Protein AF-A0A936ALG9-F1 (afdb_monomer_lite)

Foldseek 3Di:
DDPVVVVVVVVVVVVVVVVPPPPPPPPVDPPQQVQLVVVVRPALVVFAVDRVHDPHGDPNVVVQVVVCVVVVPPDGDSVCSVVDDDPDPPPDPPPPDDDDD

Sequence (101 aa):
MSRKVIKISIALILFAGLLGSSINRTQAYPAFLRQAAKYGAKNCLFCHKNAEGGEGWNERGQWLIAEKERRKAESIDPAWLSEYKEPEKAEKPEKKEGDKP

Structure (mmCIF, N/CA/C/O backbone):
data_AF-A0A936ALG9-F1
#
_entry.id   AF-A0A936ALG9-F1
#
loop_
_atom_site.group_PDB
_atom_site.id
_atom_site.type_symbol
_atom_site.label_atom_id
_atom_site.label_alt_id
_atom_site.label_comp_id
_atom_site.label_asym_id
_atom_site.label_entity_id
_atom_site.label_seq_id
_atom_site.pdbx_PDB_ins_code
_atom_site.Cartn_x
_atom_site.Cartn_y
_atom_site.Cartn_z
_atom_site.occupancy
_atom_site.B_iso_or_equiv
_atom_site.auth_seq_id
_atom_site.auth_comp_id
_atom_site.auth_asym_id
_atom_site.auth_atom_id
_atom_site.pdbx_PDB_model_num
ATOM 1 N N . MET A 1 1 ? 36.224 -48.439 3.323 1.00 54.50 1 MET A N 1
ATOM 2 C CA . MET A 1 1 ? 34.924 -47.846 2.929 1.00 54.50 1 MET A CA 1
ATOM 3 C C . MET A 1 1 ? 34.294 -48.711 1.840 1.00 54.50 1 MET A C 1
ATOM 5 O O . MET A 1 1 ? 34.914 -48.900 0.799 1.00 54.50 1 MET A O 1
ATOM 9 N N . SER A 1 2 ? 33.123 -49.308 2.069 1.00 60.00 2 SER A N 1
ATOM 10 C CA . SER A 1 2 ? 32.534 -50.264 1.116 1.00 60.00 2 SER A CA 1
ATOM 11 C C . SER A 1 2 ? 31.940 -49.543 -0.097 1.00 60.00 2 SER A C 1
ATOM 13 O O . SER A 1 2 ? 31.243 -48.546 0.064 1.00 60.00 2 SER A O 1
ATOM 15 N N . ARG A 1 3 ? 32.140 -50.068 -1.316 1.00 68.75 3 ARG A N 1
ATOM 16 C CA . ARG A 1 3 ? 31.615 -49.483 -2.575 1.00 68.75 3 ARG A CA 1
ATOM 17 C C . ARG A 1 3 ? 30.099 -49.207 -2.542 1.00 68.75 3 ARG A C 1
ATOM 19 O O . ARG A 1 3 ? 29.624 -48.326 -3.247 1.00 68.75 3 ARG A O 1
ATOM 26 N N . LYS A 1 4 ? 29.346 -49.934 -1.705 1.00 66.06 4 LYS A N 1
ATOM 27 C CA . LYS A 1 4 ? 27.913 -49.708 -1.441 1.00 66.06 4 LYS A CA 1
ATOM 28 C C . LYS A 1 4 ? 27.647 -48.404 -0.671 1.00 66.06 4 LYS A C 1
ATOM 30 O O . LYS A 1 4 ? 26.723 -47.687 -1.020 1.00 66.06 4 LYS A O 1
ATOM 35 N N . VAL A 1 5 ? 28.493 -48.065 0.304 1.00 67.56 5 VAL A N 1
ATOM 36 C CA . VAL A 1 5 ? 28.388 -46.833 1.108 1.00 67.56 5 VAL A CA 1
ATOM 37 C C . VAL A 1 5 ? 28.641 -45.605 0.234 1.00 67.56 5 VAL A C 1
ATOM 39 O O . VAL A 1 5 ? 27.874 -44.656 0.289 1.00 67.56 5 VAL A O 1
ATOM 42 N N . ILE A 1 6 ? 29.630 -45.669 -0.664 1.00 72.00 6 ILE A N 1
ATOM 43 C CA . ILE A 1 6 ? 29.946 -44.572 -1.598 1.00 72.00 6 ILE A CA 1
ATOM 44 C C . ILE A 1 6 ? 28.763 -44.280 -2.538 1.00 72.00 6 ILE A C 1
ATOM 46 O O . ILE A 1 6 ? 28.408 -43.125 -2.748 1.00 72.00 6 ILE A O 1
ATOM 50 N N . LYS A 1 7 ? 28.106 -45.321 -3.068 1.00 67.69 7 LYS A N 1
ATOM 51 C CA . LYS A 1 7 ? 26.939 -45.165 -3.955 1.00 67.69 7 LYS A CA 1
ATOM 52 C C . LYS A 1 7 ? 25.725 -44.571 -3.234 1.00 67.69 7 LYS A C 1
ATOM 54 O O . LYS A 1 7 ? 25.040 -43.730 -3.806 1.00 67.69 7 LYS A O 1
ATOM 59 N N . ILE A 1 8 ? 25.489 -44.976 -1.984 1.00 74.69 8 ILE A N 1
ATOM 60 C CA . ILE A 1 8 ? 24.395 -44.445 -1.156 1.00 74.69 8 ILE A CA 1
ATOM 61 C C . ILE A 1 8 ? 24.645 -42.968 -0.821 1.00 74.69 8 ILE A C 1
ATOM 63 O O . ILE A 1 8 ? 23.727 -42.157 -0.925 1.00 74.69 8 ILE A O 1
ATOM 67 N N . SER A 1 9 ? 25.888 -42.590 -0.509 1.00 68.56 9 SER A N 1
ATOM 68 C CA . SER A 1 9 ? 26.249 -41.192 -0.251 1.00 68.56 9 SER A CA 1
ATOM 69 C C . SER A 1 9 ? 26.057 -40.296 -1.479 1.00 68.56 9 SER A C 1
ATOM 71 O O . SER A 1 9 ? 25.522 -39.201 -1.348 1.00 68.56 9 SER A O 1
ATOM 73 N N . ILE A 1 10 ? 26.421 -40.763 -2.679 1.00 73.31 10 ILE A N 1
ATOM 74 C CA . ILE A 1 10 ? 26.229 -39.993 -3.922 1.00 73.31 10 ILE A CA 1
ATOM 75 C C . ILE A 1 10 ? 24.735 -39.811 -4.235 1.00 73.31 10 ILE A C 1
ATOM 77 O O . ILE A 1 10 ? 24.313 -38.712 -4.593 1.00 73.31 10 ILE A O 1
ATOM 81 N N . ALA A 1 11 ? 23.920 -40.854 -4.049 1.00 69.56 11 ALA A N 1
ATOM 82 C CA . ALA A 1 11 ? 22.475 -40.777 -4.268 1.00 69.56 11 ALA A CA 1
ATOM 83 C C . ALA A 1 11 ? 21.785 -39.790 -3.305 1.00 69.56 11 ALA A C 1
ATOM 85 O O . ALA A 1 11 ? 20.910 -39.033 -3.722 1.00 69.56 11 ALA A O 1
ATOM 86 N N . LEU A 1 12 ? 22.217 -39.748 -2.040 1.00 68.25 12 LEU A N 1
ATOM 87 C CA . LEU A 1 12 ? 21.696 -38.809 -1.040 1.00 68.25 12 LEU A CA 1
ATOM 88 C C . LEU A 1 12 ? 22.051 -37.348 -1.353 1.00 68.25 12 LEU A C 1
ATOM 90 O O . LEU A 1 12 ? 21.209 -36.470 -1.183 1.00 68.25 12 LEU A O 1
ATOM 94 N N . ILE A 1 13 ? 23.260 -37.086 -1.857 1.00 68.81 13 ILE A N 1
ATOM 95 C CA . ILE A 1 13 ? 23.691 -35.732 -2.243 1.00 68.81 13 ILE A CA 1
ATOM 96 C C . ILE A 1 13 ? 22.892 -35.227 -3.454 1.00 68.81 13 ILE A C 1
ATOM 98 O O . ILE A 1 13 ? 22.452 -34.078 -3.469 1.00 68.81 13 ILE A O 1
ATOM 102 N N . LEU A 1 14 ? 22.644 -36.088 -4.447 1.00 64.12 14 LEU A N 1
ATOM 103 C CA . LEU A 1 14 ? 21.860 -35.726 -5.633 1.00 64.12 14 LEU A CA 1
ATOM 104 C C . LEU A 1 14 ? 20.376 -35.497 -5.306 1.00 64.12 14 LEU A C 1
ATOM 106 O O . LEU A 1 14 ? 19.767 -34.579 -5.852 1.00 64.12 14 LEU A O 1
ATOM 110 N N . PHE A 1 15 ? 19.802 -36.271 -4.380 1.00 63.16 15 PHE A N 1
ATOM 111 C CA . PHE A 1 15 ? 18.417 -36.081 -3.939 1.00 63.16 15 PHE A CA 1
ATOM 112 C C . PHE A 1 15 ? 18.233 -34.792 -3.118 1.00 63.16 15 PHE A C 1
ATOM 114 O O . PHE A 1 15 ? 17.252 -34.074 -3.304 1.00 63.16 15 PHE A O 1
ATOM 121 N N . ALA A 1 16 ? 19.206 -34.443 -2.269 1.00 60.28 16 ALA A N 1
ATOM 122 C CA . ALA A 1 16 ? 19.193 -33.182 -1.525 1.00 60.28 16 ALA A CA 1
ATOM 123 C C . ALA A 1 16 ? 19.342 -31.947 -2.440 1.00 60.28 16 ALA A C 1
ATOM 125 O O . ALA A 1 16 ? 18.757 -30.901 -2.161 1.00 60.28 16 ALA A O 1
ATOM 126 N N . GLY A 1 17 ? 20.065 -32.071 -3.560 1.00 58.59 17 GLY A N 1
ATOM 127 C CA . GLY A 1 17 ? 20.240 -30.991 -4.537 1.00 58.59 17 GLY A CA 1
ATOM 128 C C . GLY A 1 17 ? 18.963 -30.600 -5.294 1.00 58.59 17 GLY A C 1
ATOM 129 O O . GLY A 1 17 ? 18.773 -29.421 -5.585 1.00 58.59 17 GLY A O 1
ATOM 130 N N . LEU A 1 18 ? 18.055 -31.548 -5.568 1.00 59.69 18 LEU A N 1
ATOM 131 C CA . LEU A 1 18 ? 16.815 -31.277 -6.317 1.00 59.69 18 LEU A CA 1
ATOM 132 C C . LEU A 1 18 ? 15.716 -30.576 -5.497 1.00 59.69 18 LEU A C 1
ATOM 134 O O . LEU A 1 18 ? 14.822 -29.965 -6.078 1.00 59.69 18 LEU A O 1
ATOM 138 N N . LEU A 1 19 ? 15.778 -30.619 -4.164 1.00 58.28 19 LEU A N 1
ATOM 139 C CA . LEU A 1 19 ? 14.790 -29.966 -3.291 1.00 58.28 19 LEU A CA 1
ATOM 140 C C . LEU A 1 19 ? 15.161 -28.510 -2.938 1.00 58.28 19 LEU A C 1
ATOM 142 O O . LEU A 1 19 ? 14.325 -27.766 -2.426 1.00 58.28 19 LEU A O 1
ATOM 146 N N . GLY A 1 20 ? 16.392 -28.075 -3.231 1.00 54.84 20 GLY A N 1
ATOM 147 C CA . GLY A 1 20 ? 16.918 -26.761 -2.837 1.00 54.84 20 GLY A CA 1
ATOM 148 C C . GLY A 1 20 ? 16.537 -25.578 -3.739 1.00 54.84 20 GLY A C 1
ATOM 149 O O . GLY A 1 20 ? 16.798 -24.434 -3.377 1.00 54.84 20 GLY A O 1
ATOM 150 N N . SER A 1 21 ? 15.918 -25.799 -4.903 1.00 53.44 21 SER A N 1
ATOM 151 C CA . SER A 1 21 ? 15.723 -24.736 -5.911 1.00 53.44 21 SER A CA 1
ATOM 152 C C . SER A 1 21 ? 14.493 -23.838 -5.699 1.00 53.44 21 SER A C 1
ATOM 154 O O . SER A 1 21 ? 14.284 -22.911 -6.478 1.00 53.44 21 SER A O 1
ATOM 156 N N . SER A 1 22 ? 13.683 -24.060 -4.657 1.00 53.34 22 SER A N 1
ATOM 157 C CA . SER A 1 22 ? 12.404 -23.339 -4.471 1.00 53.34 22 SER A CA 1
ATOM 158 C C . SER A 1 22 ? 12.449 -22.156 -3.492 1.00 53.34 22 SER A C 1
ATOM 160 O O . SER A 1 22 ? 11.417 -21.540 -3.237 1.00 53.34 22 SER A O 1
ATOM 162 N N . ILE A 1 23 ? 13.614 -21.793 -2.944 1.00 55.28 23 ILE A N 1
ATOM 163 C CA . ILE A 1 23 ? 13.710 -20.790 -1.859 1.00 55.28 23 ILE A CA 1
ATOM 164 C C . ILE A 1 23 ? 13.983 -19.352 -2.351 1.00 55.28 23 ILE A C 1
ATOM 166 O O . ILE A 1 23 ? 14.188 -18.443 -1.552 1.00 55.28 23 ILE A O 1
ATOM 170 N N . ASN A 1 24 ? 13.945 -19.091 -3.661 1.00 52.31 24 ASN A N 1
ATOM 171 C CA . ASN A 1 24 ? 14.308 -17.783 -4.223 1.00 52.31 24 ASN A CA 1
ATOM 172 C C . ASN A 1 24 ? 13.101 -16.891 -4.558 1.00 52.31 24 ASN A C 1
ATOM 174 O O . ASN A 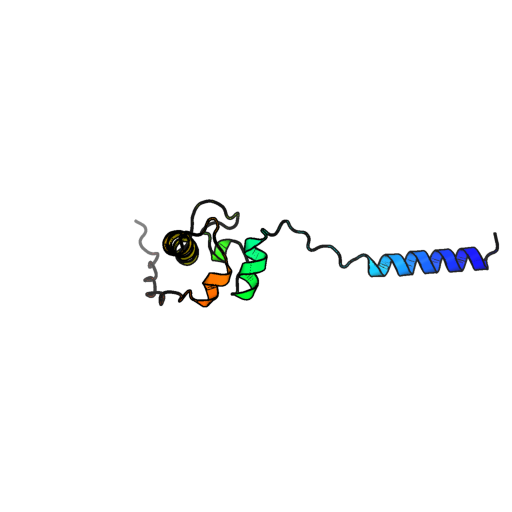1 24 ? 12.894 -16.511 -5.708 1.00 52.31 24 ASN A O 1
ATOM 178 N N . ARG A 1 25 ? 12.326 -16.487 -3.541 1.00 49.81 25 ARG A N 1
ATOM 179 C CA . ARG A 1 25 ? 11.508 -15.253 -3.608 1.00 49.81 25 ARG A CA 1
ATOM 180 C C . ARG A 1 25 ? 11.599 -14.417 -2.328 1.00 49.81 25 ARG A C 1
ATOM 182 O O . ARG A 1 25 ? 10.607 -13.858 -1.861 1.00 49.81 25 ARG A O 1
ATOM 189 N N . THR A 1 26 ? 12.804 -14.266 -1.789 1.00 47.03 26 THR A N 1
ATOM 190 C CA . THR A 1 26 ? 13.111 -13.176 -0.849 1.00 47.03 26 THR A CA 1
ATOM 191 C C . THR A 1 26 ? 13.729 -12.016 -1.622 1.00 47.03 26 THR A C 1
ATOM 193 O O . THR A 1 26 ? 14.827 -11.556 -1.345 1.00 47.03 26 THR A O 1
ATOM 196 N N . GLN A 1 27 ? 13.010 -11.534 -2.635 1.00 50.94 27 GLN A N 1
ATOM 197 C CA . GLN A 1 27 ? 13.173 -10.145 -3.043 1.00 50.94 27 GLN A CA 1
ATOM 198 C C . GLN A 1 27 ? 12.605 -9.328 -1.883 1.00 50.94 27 GLN A C 1
ATOM 200 O O . GLN A 1 27 ? 11.561 -9.717 -1.351 1.00 50.94 27 GLN A O 1
ATOM 205 N N . ALA A 1 28 ? 13.314 -8.291 -1.436 1.00 51.19 28 ALA A N 1
ATOM 206 C CA . ALA A 1 28 ? 12.935 -7.414 -0.328 1.00 51.19 28 ALA A CA 1
ATOM 207 C C . ALA A 1 28 ? 11.605 -6.698 -0.632 1.00 51.19 28 ALA A C 1
ATOM 209 O O . ALA A 1 28 ? 11.558 -5.523 -0.968 1.00 51.19 28 ALA A O 1
ATOM 210 N N . TYR A 1 29 ? 10.512 -7.455 -0.596 1.00 55.16 29 TYR A N 1
ATOM 211 C CA . TYR A 1 29 ? 9.157 -7.004 -0.824 1.00 55.16 29 TYR A CA 1
ATOM 212 C C . TYR A 1 29 ? 8.699 -6.358 0.479 1.00 55.16 29 TYR A C 1
ATOM 214 O O . TYR A 1 29 ? 8.612 -7.070 1.490 1.00 55.16 29 TYR A O 1
ATOM 222 N N . PRO A 1 30 ? 8.407 -5.047 0.483 1.00 70.25 30 PRO A N 1
ATOM 223 C CA . PRO A 1 30 ? 7.932 -4.359 1.673 1.00 70.25 30 PRO A CA 1
ATOM 224 C C . PRO A 1 30 ? 6.711 -5.082 2.244 1.00 70.25 30 PRO A C 1
ATOM 226 O O . PRO A 1 30 ? 5.834 -5.511 1.487 1.00 70.25 30 PRO A O 1
ATOM 229 N N . ALA A 1 31 ? 6.642 -5.224 3.570 1.00 78.81 31 ALA A N 1
ATOM 230 C CA . ALA A 1 31 ? 5.556 -5.943 4.244 1.00 78.81 31 ALA A CA 1
ATOM 231 C C . ALA A 1 31 ? 4.165 -5.449 3.794 1.00 78.81 31 ALA A C 1
ATOM 233 O O . ALA A 1 31 ? 3.276 -6.258 3.523 1.00 78.81 31 ALA A O 1
ATOM 234 N N . PHE A 1 32 ? 4.028 -4.136 3.581 1.00 83.00 32 PHE A N 1
ATOM 235 C CA . PHE A 1 32 ? 2.811 -3.507 3.074 1.00 83.00 32 PHE A CA 1
ATOM 236 C C . PHE A 1 32 ? 2.402 -3.977 1.676 1.00 83.00 32 PHE A C 1
ATOM 238 O O . PHE A 1 32 ? 1.218 -4.188 1.433 1.00 83.00 32 PHE A O 1
ATOM 245 N N . LEU A 1 33 ? 3.348 -4.206 0.759 1.00 84.94 33 LEU A N 1
ATOM 246 C CA . LEU A 1 33 ? 3.023 -4.674 -0.591 1.00 84.94 33 LEU A CA 1
ATOM 247 C C . LEU A 1 33 ? 2.511 -6.121 -0.569 1.00 84.94 33 LEU A C 1
ATOM 249 O O . LEU A 1 33 ? 1.575 -6.455 -1.292 1.00 84.94 33 LEU A O 1
ATOM 253 N N . ARG A 1 34 ? 3.063 -6.973 0.308 1.00 85.88 34 ARG A N 1
ATOM 254 C CA . ARG A 1 34 ? 2.551 -8.341 0.514 1.00 85.88 34 ARG A CA 1
ATOM 255 C C . ARG A 1 34 ? 1.133 -8.350 1.079 1.00 85.88 34 ARG A C 1
ATOM 257 O O . ARG A 1 34 ? 0.325 -9.176 0.666 1.00 85.88 34 ARG A O 1
ATOM 264 N N . GLN A 1 35 ? 0.821 -7.443 2.001 1.00 88.69 35 GLN A N 1
ATOM 265 C CA . GLN A 1 35 ? -0.535 -7.293 2.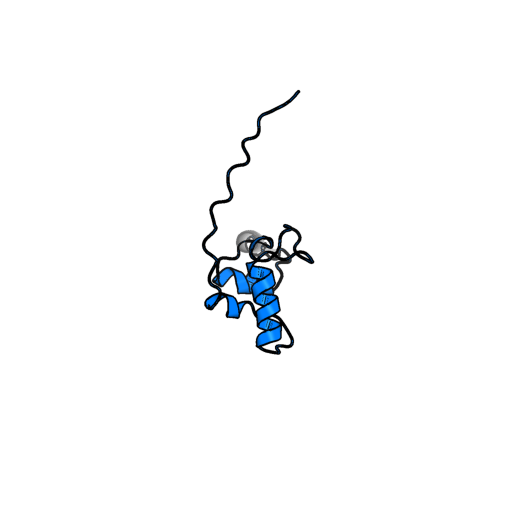535 1.00 88.69 35 GLN A CA 1
ATOM 266 C C . GLN A 1 35 ? -1.495 -6.750 1.467 1.00 88.69 35 GLN A C 1
ATOM 268 O O . GLN A 1 35 ? -2.569 -7.314 1.261 1.00 88.69 35 GLN A O 1
ATOM 273 N N . ALA A 1 36 ? -1.067 -5.724 0.726 1.00 91.00 36 ALA A N 1
ATOM 274 C CA . ALA A 1 36 ? -1.836 -5.108 -0.350 1.00 91.00 36 ALA A CA 1
ATOM 275 C C . ALA A 1 36 ? -2.083 -6.054 -1.541 1.00 91.00 36 ALA A C 1
ATOM 277 O O . ALA A 1 36 ? -3.043 -5.868 -2.286 1.00 91.00 36 ALA A O 1
ATOM 278 N N . ALA A 1 37 ? -1.261 -7.095 -1.721 1.00 92.00 37 ALA A N 1
ATOM 279 C CA . ALA A 1 37 ? -1.428 -8.071 -2.800 1.00 92.00 37 ALA A CA 1
ATOM 280 C C . ALA A 1 37 ? -2.788 -8.785 -2.754 1.00 92.00 37 ALA A C 1
ATOM 282 O O . ALA A 1 37 ? -3.347 -9.106 -3.802 1.00 92.00 37 ALA A O 1
ATOM 283 N N . LYS A 1 38 ? -3.369 -8.956 -1.557 1.00 91.25 38 LYS A N 1
ATOM 284 C CA . LYS A 1 38 ? -4.730 -9.497 -1.381 1.00 91.25 38 LYS A CA 1
ATOM 285 C C . LYS A 1 38 ? -5.813 -8.611 -2.011 1.00 91.25 38 LYS A C 1
ATOM 287 O O . LYS A 1 38 ? -6.882 -9.107 -2.340 1.00 91.25 38 LYS A O 1
ATOM 292 N N . TYR A 1 39 ? -5.508 -7.331 -2.208 1.00 92.31 39 TYR A N 1
ATOM 293 C CA . TYR A 1 39 ? -6.366 -6.320 -2.826 1.00 92.31 39 TYR A CA 1
ATOM 294 C C . TYR A 1 39 ? -5.954 -6.014 -4.277 1.00 92.31 39 TYR A C 1
ATOM 296 O O . TYR A 1 39 ? -6.380 -5.015 -4.849 1.00 92.31 39 TYR A O 1
ATOM 304 N N . GLY A 1 40 ? -5.105 -6.855 -4.882 1.00 91.50 40 GLY A N 1
ATOM 305 C CA . GLY A 1 40 ? -4.689 -6.731 -6.282 1.00 91.50 40 GLY A CA 1
ATOM 306 C C . GLY A 1 40 ? -3.378 -5.975 -6.511 1.00 91.50 40 GLY A C 1
ATOM 307 O O . GLY A 1 40 ? -2.994 -5.774 -7.666 1.00 91.50 40 GLY A O 1
ATOM 308 N N . ALA A 1 41 ? -2.654 -5.586 -5.457 1.00 92.56 41 ALA A N 1
ATOM 309 C CA . ALA A 1 41 ? -1.355 -4.941 -5.618 1.00 92.56 41 ALA A CA 1
ATOM 310 C C . ALA A 1 41 ? -0.320 -5.895 -6.238 1.00 92.56 41 ALA A C 1
ATOM 312 O O . ALA A 1 41 ? -0.031 -6.964 -5.701 1.00 92.56 41 ALA A O 1
ATOM 313 N N . LYS A 1 42 ? 0.273 -5.486 -7.363 1.00 90.25 42 LYS A N 1
ATOM 314 C CA . LYS A 1 42 ? 1.336 -6.246 -8.049 1.00 90.25 42 LYS A CA 1
ATOM 315 C C . LYS A 1 42 ? 2.727 -5.666 -7.818 1.00 90.25 42 LYS A C 1
ATOM 317 O O . LYS A 1 42 ? 3.712 -6.390 -7.890 1.00 90.25 42 LYS A O 1
ATOM 322 N N . ASN A 1 43 ? 2.809 -4.360 -7.583 1.00 90.75 43 ASN A N 1
ATOM 323 C CA . ASN A 1 43 ? 4.052 -3.617 -7.407 1.00 90.75 43 ASN A CA 1
ATOM 324 C C . ASN A 1 43 ? 3.775 -2.281 -6.690 1.00 90.75 43 ASN A C 1
ATOM 326 O O . ASN A 1 43 ? 2.630 -1.965 -6.356 1.00 90.75 43 ASN A O 1
ATOM 330 N N . CYS A 1 44 ? 4.828 -1.490 -6.478 1.00 91.56 44 CYS A N 1
ATOM 331 C CA . CYS A 1 44 ? 4.769 -0.199 -5.791 1.00 91.56 44 CYS A CA 1
ATOM 332 C C . CYS A 1 44 ? 3.820 0.803 -6.465 1.00 91.56 44 CYS A C 1
ATOM 334 O O . CYS A 1 44 ? 3.178 1.588 -5.769 1.00 91.56 44 CYS A O 1
ATOM 336 N N . LEU A 1 45 ? 3.646 0.726 -7.792 1.00 93.06 45 LEU A N 1
ATOM 337 C CA . LEU A 1 45 ? 2.762 1.621 -8.553 1.00 93.06 45 LEU A CA 1
ATOM 338 C C . LEU A 1 45 ? 1.284 1.478 -8.173 1.00 93.06 45 LEU A C 1
ATOM 340 O O . LEU A 1 45 ? 0.455 2.301 -8.556 1.00 93.06 45 LEU A O 1
ATOM 344 N N . PHE A 1 46 ? 0.936 0.442 -7.405 1.00 93.56 46 PHE A N 1
ATOM 345 C CA . PHE A 1 46 ? -0.404 0.303 -6.864 1.00 93.56 46 PHE A CA 1
ATOM 346 C C . PHE A 1 46 ? -0.781 1.480 -5.949 1.00 93.56 46 PHE A C 1
ATOM 348 O O . PHE A 1 46 ? -1.894 1.986 -6.057 1.00 93.56 46 PHE A O 1
ATOM 355 N N . CYS A 1 47 ? 0.140 1.991 -5.126 1.00 93.38 47 CYS A N 1
ATOM 356 C CA . CYS A 1 47 ? -0.107 3.162 -4.262 1.00 93.38 47 CYS A CA 1
ATOM 357 C C . CYS A 1 47 ? 0.808 4.357 -4.574 1.00 93.38 47 CYS A C 1
ATOM 359 O O . CYS A 1 47 ? 0.476 5.497 -4.249 1.00 93.38 47 CYS A O 1
ATOM 361 N N . HIS A 1 48 ? 1.948 4.119 -5.217 1.00 92.94 48 HIS A N 1
ATOM 362 C CA . HIS A 1 48 ? 2.931 5.141 -5.553 1.00 92.94 48 HIS A CA 1
ATOM 363 C C . HIS A 1 48 ? 2.844 5.548 -7.023 1.00 92.94 48 HIS A C 1
ATOM 365 O O . HIS A 1 48 ? 2.249 4.857 -7.850 1.00 92.94 48 HIS A O 1
ATOM 371 N N . LYS A 1 49 ? 3.460 6.682 -7.357 1.00 93.50 49 LYS A N 1
ATOM 372 C CA . LYS A 1 49 ? 3.670 7.107 -8.750 1.00 93.50 49 LYS A CA 1
ATOM 373 C C . LYS A 1 49 ? 4.947 6.521 -9.361 1.00 93.50 49 LYS A C 1
ATOM 375 O O . LYS A 1 49 ? 5.016 6.387 -10.576 1.00 93.50 49 LYS A O 1
ATOM 380 N N . ASN A 1 50 ? 5.914 6.155 -8.520 1.00 89.31 50 ASN A N 1
ATOM 381 C CA . ASN A 1 50 ? 7.228 5.654 -8.918 1.00 89.31 50 ASN A CA 1
ATOM 382 C C . ASN A 1 50 ? 7.367 4.157 -8.606 1.00 89.31 50 ASN A C 1
ATOM 384 O O . ASN A 1 50 ? 6.761 3.646 -7.656 1.00 89.31 50 ASN A O 1
ATOM 388 N N . ALA A 1 51 ? 8.153 3.442 -9.412 1.00 88.00 51 ALA A N 1
ATOM 389 C CA . ALA A 1 51 ? 8.311 1.990 -9.295 1.00 88.00 51 ALA A CA 1
ATOM 390 C C . ALA A 1 51 ? 9.165 1.592 -8.079 1.00 88.00 51 ALA A C 1
ATOM 392 O O . ALA A 1 51 ? 8.986 0.510 -7.517 1.00 88.00 51 ALA A O 1
ATOM 393 N N . GLU A 1 52 ? 10.037 2.493 -7.643 1.00 84.25 52 GLU A N 1
ATOM 394 C CA . GLU A 1 52 ? 10.899 2.383 -6.469 1.00 84.25 52 GLU A CA 1
ATOM 395 C C . GLU A 1 52 ? 10.107 2.525 -5.155 1.00 84.25 52 GLU A C 1
ATOM 397 O O . GLU A 1 52 ? 10.592 2.145 -4.091 1.00 84.25 52 GLU A O 1
ATOM 402 N N . GLY A 1 53 ? 8.867 3.026 -5.222 1.00 84.00 53 GLY A N 1
ATOM 403 C CA . GLY A 1 53 ? 8.078 3.403 -4.051 1.00 84.00 53 GLY A CA 1
ATOM 404 C C . GLY A 1 53 ? 8.536 4.736 -3.451 1.00 84.00 53 GLY A C 1
ATOM 405 O O . GLY A 1 53 ? 9.069 5.591 -4.152 1.00 84.00 53 GLY A O 1
ATOM 406 N N . GLY A 1 54 ? 8.301 4.921 -2.150 1.00 82.56 54 GLY A N 1
ATOM 407 C CA . GLY A 1 54 ? 8.711 6.127 -1.422 1.00 82.56 54 GLY A CA 1
ATOM 408 C C . GLY A 1 54 ? 7.737 7.300 -1.558 1.00 82.56 54 GLY A C 1
ATOM 409 O O . GLY A 1 54 ? 6.524 7.119 -1.648 1.00 82.56 54 GLY A O 1
ATOM 410 N N . GLU A 1 55 ? 8.250 8.525 -1.518 1.00 82.81 55 GLU A N 1
ATOM 411 C CA . GLU A 1 55 ? 7.408 9.715 -1.637 1.00 82.81 55 GLU A CA 1
ATOM 412 C C . GLU A 1 55 ? 6.807 9.838 -3.047 1.00 82.81 55 GLU A C 1
ATOM 414 O O . GLU A 1 55 ? 7.404 9.444 -4.049 1.00 82.81 55 GLU A 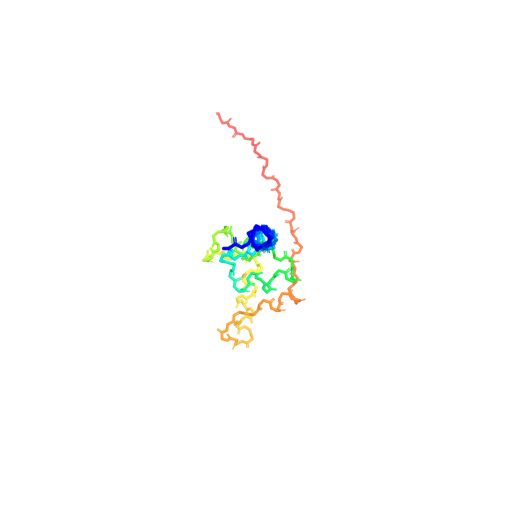O 1
ATOM 419 N N . GLY A 1 56 ? 5.590 10.378 -3.125 1.00 90.31 56 GLY A N 1
ATOM 420 C CA . GLY A 1 56 ? 4.828 10.457 -4.371 1.00 90.31 56 GLY A CA 1
ATOM 421 C C . GLY A 1 56 ? 3.745 9.384 -4.451 1.00 90.31 56 GLY A C 1
ATOM 422 O O . GLY A 1 56 ? 3.936 8.295 -4.993 1.00 90.31 56 GLY A O 1
ATOM 423 N N . TRP A 1 57 ? 2.566 9.740 -3.948 1.00 92.44 57 TRP A N 1
ATOM 424 C CA . TRP A 1 57 ? 1.395 8.870 -3.869 1.00 92.44 57 TRP A CA 1
ATOM 425 C C . TRP A 1 57 ? 0.430 9.127 -5.024 1.00 92.44 57 TRP A C 1
ATOM 427 O O . TRP A 1 57 ? 0.195 10.282 -5.402 1.00 92.44 57 TRP A O 1
ATOM 437 N N . ASN A 1 58 ? -0.130 8.056 -5.585 1.00 93.31 58 ASN A N 1
ATOM 438 C CA . ASN A 1 58 ? -1.281 8.147 -6.483 1.00 93.31 58 ASN A CA 1
ATOM 439 C C . ASN A 1 58 ? -2.575 8.352 -5.667 1.00 93.31 58 ASN A C 1
ATOM 441 O O . ASN A 1 58 ? -2.528 8.437 -4.442 1.00 93.31 58 ASN A O 1
ATOM 445 N N . GLU A 1 59 ? -3.730 8.428 -6.328 1.00 94.69 59 GLU A N 1
ATOM 446 C CA . GLU A 1 59 ? -5.022 8.672 -5.662 1.00 94.69 59 GLU A CA 1
ATOM 447 C C . GLU A 1 59 ? -5.331 7.642 -4.565 1.00 94.69 59 GLU A C 1
ATOM 449 O O . GLU A 1 59 ? -5.762 8.004 -3.473 1.00 94.69 59 GLU A O 1
ATOM 454 N N . ARG A 1 60 ? -5.030 6.363 -4.811 1.00 94.31 60 ARG A N 1
ATOM 455 C CA . ARG A 1 60 ? -5.198 5.284 -3.829 1.00 94.31 60 ARG A CA 1
ATOM 456 C C . ARG A 1 60 ? -4.268 5.454 -2.627 1.00 94.31 60 ARG A C 1
ATOM 458 O O . ARG A 1 60 ? -4.694 5.287 -1.487 1.00 94.31 60 ARG A O 1
ATOM 465 N N . GLY A 1 61 ? -3.001 5.789 -2.866 1.00 94.06 61 GLY A N 1
ATOM 466 C CA . GLY A 1 61 ? -2.036 6.049 -1.795 1.00 94.06 61 GLY A CA 1
ATOM 467 C C . GLY A 1 61 ? -2.421 7.262 -0.944 1.00 94.06 61 GLY A C 1
ATOM 468 O O . GLY A 1 61 ? -2.358 7.199 0.281 1.00 94.06 61 GLY A O 1
ATOM 469 N N . GLN A 1 62 ? -2.887 8.338 -1.583 1.00 95.00 62 GLN A N 1
ATOM 470 C CA . GLN A 1 62 ? -3.391 9.530 -0.893 1.00 95.00 62 GLN A CA 1
ATOM 471 C C . GLN A 1 62 ? -4.631 9.216 -0.056 1.00 95.00 62 GLN A C 1
ATOM 473 O O . GLN A 1 62 ? -4.725 9.665 1.084 1.00 95.00 62 GLN A O 1
ATOM 478 N N . TRP A 1 63 ? -5.539 8.394 -0.583 1.00 95.69 63 TRP A N 1
ATOM 479 C CA . TRP A 1 63 ? -6.706 7.935 0.161 1.00 95.69 63 TRP A CA 1
ATOM 480 C C . TRP A 1 63 ? -6.314 7.181 1.440 1.00 95.69 63 TRP A C 1
ATOM 482 O O . TRP A 1 63 ? -6.844 7.481 2.503 1.00 95.69 63 TRP A O 1
ATOM 492 N N . LEU A 1 64 ? -5.328 6.276 1.382 1.00 94.38 64 LEU A N 1
ATOM 493 C CA . LEU A 1 64 ? -4.841 5.558 2.570 1.00 94.38 64 LEU A CA 1
ATOM 494 C C . LEU A 1 64 ? -4.212 6.484 3.624 1.00 94.38 64 LEU A C 1
ATOM 496 O O . LEU A 1 64 ? -4.339 6.228 4.822 1.00 94.38 64 LEU A O 1
ATOM 500 N N . ILE A 1 65 ? -3.539 7.555 3.198 1.00 93.00 65 ILE A N 1
ATOM 501 C CA . ILE A 1 65 ? -2.976 8.564 4.108 1.00 93.00 65 ILE A CA 1
ATOM 502 C C . ILE A 1 65 ? -4.097 9.341 4.799 1.00 93.00 65 ILE A C 1
ATOM 504 O O . ILE A 1 65 ? -4.092 9.453 6.024 1.00 93.00 65 ILE A O 1
ATOM 508 N N . ALA A 1 66 ? -5.086 9.808 4.035 1.00 95.50 66 ALA A N 1
ATOM 509 C CA . ALA A 1 66 ? -6.256 10.480 4.593 1.00 95.50 66 ALA A CA 1
ATOM 510 C C . ALA A 1 66 ? -7.023 9.560 5.558 1.00 95.50 66 ALA A C 1
ATOM 512 O O . ALA A 1 66 ? -7.503 9.993 6.603 1.00 95.50 66 ALA A O 1
ATOM 513 N N . GLU A 1 67 ? -7.086 8.267 5.248 1.00 95.75 67 GLU A N 1
ATOM 514 C CA . GLU A 1 67 ? -7.748 7.273 6.081 1.00 95.75 67 GLU A CA 1
ATOM 515 C C . GLU A 1 67 ? -7.005 7.022 7.399 1.00 95.75 67 GLU A C 1
ATOM 517 O O . GLU A 1 67 ? -7.642 6.902 8.448 1.00 95.75 67 GLU A O 1
ATOM 522 N N . LYS A 1 68 ? -5.665 7.031 7.381 1.00 94.44 68 LYS A N 1
ATOM 523 C CA . LYS A 1 68 ? -4.852 7.001 8.605 1.00 94.44 68 LYS A CA 1
ATOM 524 C C . LYS A 1 68 ? -5.204 8.174 9.516 1.00 94.44 68 LYS A C 1
ATOM 526 O O . LYS A 1 68 ? -5.421 7.968 10.710 1.00 94.44 68 LYS A O 1
ATOM 531 N N . GLU A 1 69 ? -5.278 9.382 8.961 1.00 95.94 69 GLU A N 1
ATOM 532 C CA . GLU A 1 69 ? -5.631 10.589 9.714 1.00 95.94 69 GLU A CA 1
ATOM 533 C C . GLU A 1 69 ? -7.066 10.521 10.247 1.00 95.94 69 GLU A C 1
ATOM 535 O O . GLU 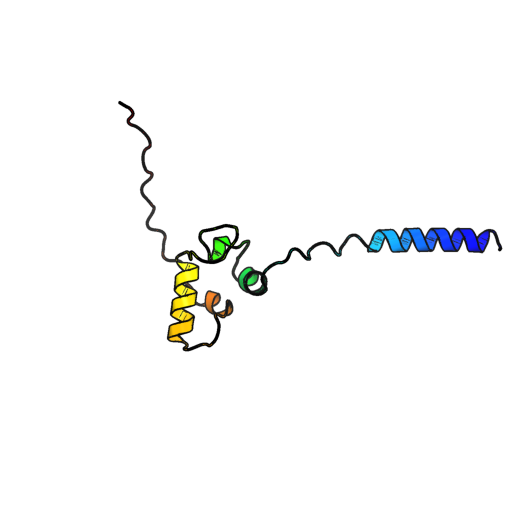A 1 69 ? -7.294 10.744 11.439 1.00 95.94 69 GLU A O 1
ATOM 540 N N . ARG A 1 70 ? -8.025 10.114 9.406 1.00 96.44 70 ARG A N 1
ATOM 541 C CA . ARG A 1 70 ? -9.439 9.943 9.776 1.00 96.44 70 ARG A CA 1
ATOM 542 C C . ARG A 1 70 ? -9.617 8.948 10.920 1.00 96.44 70 ARG A C 1
ATOM 544 O O . ARG A 1 70 ? -10.406 9.190 11.833 1.00 96.44 70 ARG A O 1
ATOM 551 N N . ARG A 1 71 ? -8.886 7.832 10.874 1.00 96.44 71 ARG A N 1
ATOM 552 C CA . 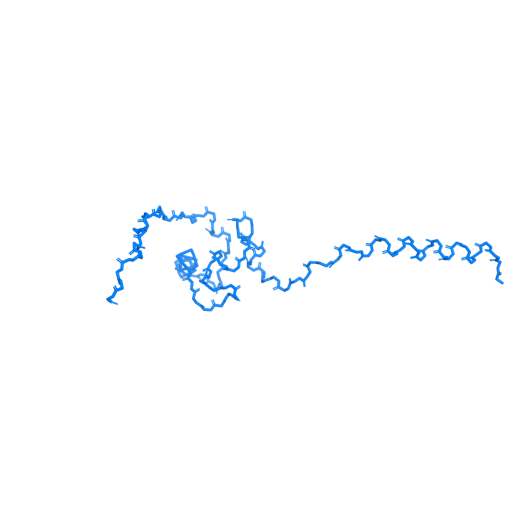ARG A 1 71 ? -8.903 6.785 11.907 1.00 96.44 71 ARG A CA 1
ATOM 553 C C . ARG A 1 71 ? -8.015 7.114 13.108 1.00 96.44 71 ARG A C 1
ATOM 555 O O . ARG A 1 71 ? -8.063 6.378 14.089 1.00 96.44 71 ARG A O 1
ATOM 562 N N . LYS A 1 72 ? -7.222 8.193 13.046 1.00 95.19 72 LYS A N 1
ATOM 563 C CA . LYS A 1 72 ? -6.189 8.547 14.036 1.00 95.19 72 LYS A CA 1
ATOM 564 C C . LYS A 1 72 ? -5.246 7.375 14.335 1.00 95.19 72 LYS A C 1
ATOM 566 O O . LYS A 1 72 ? -4.852 7.154 15.476 1.00 95.19 72 LYS A O 1
ATOM 571 N N . ALA A 1 73 ? -4.922 6.601 13.304 1.00 92.38 73 ALA A N 1
ATOM 572 C CA . ALA A 1 73 ? -4.076 5.425 13.428 1.00 92.38 73 ALA A CA 1
ATOM 573 C C . ALA A 1 73 ? -2.590 5.815 13.440 1.00 92.38 73 ALA A C 1
ATOM 575 O O . ALA A 1 73 ? -2.162 6.737 12.744 1.00 92.38 73 ALA A O 1
ATOM 576 N N . GLU A 1 74 ? -1.775 5.072 14.187 1.00 90.00 74 GLU A N 1
ATOM 577 C CA . GLU A 1 74 ? -0.324 5.302 14.253 1.00 90.00 74 GLU A CA 1
ATOM 578 C C . GLU A 1 74 ? 0.372 4.988 12.917 1.00 90.00 74 GLU A C 1
ATOM 580 O O . GLU A 1 74 ? 1.312 5.676 12.503 1.00 90.00 74 GLU A O 1
ATOM 585 N N . SER A 1 75 ? -0.139 3.998 12.180 1.00 88.56 75 SER A N 1
ATOM 586 C CA . SER A 1 75 ? 0.384 3.547 10.886 1.00 88.56 75 SER A CA 1
ATOM 587 C C . SER A 1 75 ? -0.737 3.306 9.870 1.00 88.56 75 SER A C 1
ATOM 589 O O . SER A 1 75 ? -1.902 3.181 10.237 1.00 88.56 75 SER A O 1
ATOM 591 N N . ILE A 1 76 ? -0.384 3.302 8.578 1.00 89.62 76 ILE A N 1
ATOM 592 C CA . ILE A 1 76 ? -1.311 2.922 7.502 1.00 89.62 76 ILE A CA 1
ATOM 593 C C . ILE A 1 76 ? -1.531 1.412 7.561 1.00 89.62 76 ILE A C 1
ATOM 595 O O . ILE A 1 76 ? -0.561 0.660 7.641 1.00 89.62 76 ILE A O 1
ATOM 599 N N . ASP A 1 77 ? -2.781 0.976 7.429 1.00 91.38 77 ASP A N 1
ATOM 600 C CA . ASP A 1 77 ? -3.129 -0.434 7.286 1.00 91.38 77 ASP A CA 1
ATOM 601 C C . ASP A 1 77 ? -3.688 -0.707 5.874 1.00 91.38 77 ASP A C 1
ATOM 603 O O . ASP A 1 77 ? -4.748 -0.184 5.512 1.00 91.38 77 ASP A O 1
ATOM 607 N N . PRO A 1 78 ? -3.016 -1.539 5.052 1.00 91.38 78 PRO A N 1
ATOM 608 C CA . PRO A 1 78 ? -3.527 -1.951 3.748 1.00 91.38 78 PRO A CA 1
ATOM 609 C C . PRO A 1 78 ? -4.893 -2.635 3.804 1.00 91.38 78 PRO A C 1
ATOM 611 O O . PRO A 1 78 ? -5.557 -2.706 2.772 1.00 91.38 78 PRO A O 1
ATOM 614 N N . ALA A 1 79 ? -5.334 -3.130 4.966 1.00 93.06 79 ALA A N 1
ATOM 615 C CA . ALA A 1 79 ? -6.647 -3.743 5.106 1.00 93.06 79 ALA A CA 1
ATOM 616 C C . ALA A 1 79 ? -7.800 -2.793 4.755 1.00 93.06 79 ALA A C 1
ATOM 618 O O . ALA A 1 79 ? -8.841 -3.257 4.294 1.00 93.06 79 ALA A O 1
ATOM 619 N N . TRP A 1 80 ? -7.602 -1.477 4.898 1.00 95.06 80 TRP A N 1
ATOM 620 C CA . TRP A 1 80 ? -8.607 -0.467 4.549 1.00 95.06 80 TRP A CA 1
ATOM 621 C C . TRP A 1 80 ? -8.898 -0.416 3.047 1.00 95.06 80 TRP A C 1
ATOM 623 O O . TRP A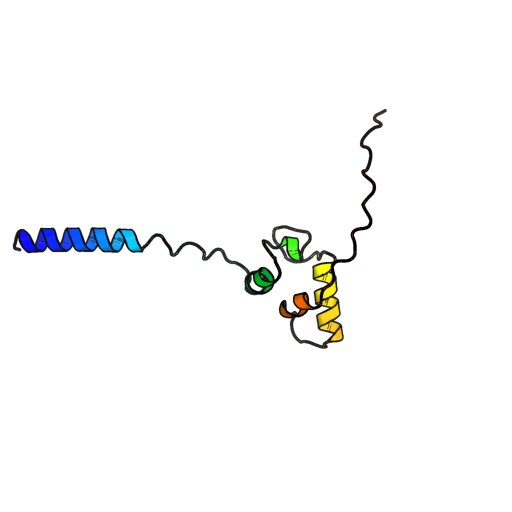 1 80 ? -9.944 0.079 2.644 1.00 95.06 80 TRP A O 1
ATOM 633 N N . LEU A 1 81 ? -8.030 -0.980 2.200 1.00 94.44 81 LEU A N 1
ATOM 634 C CA . LEU A 1 81 ? -8.272 -1.079 0.758 1.00 94.44 81 LEU A CA 1
ATOM 635 C C . LEU A 1 81 ? -9.546 -1.862 0.401 1.00 94.44 81 LEU A C 1
ATOM 637 O O . LEU A 1 81 ? -10.026 -1.718 -0.718 1.00 94.44 81 LEU A O 1
ATOM 641 N N . SER A 1 82 ? -10.120 -2.649 1.320 1.00 94.75 82 SER A N 1
ATOM 642 C CA . SER A 1 82 ? -11.451 -3.252 1.137 1.00 94.75 82 SER A CA 1
ATOM 643 C C . SER A 1 82 ? -12.576 -2.218 1.010 1.00 94.75 82 SER A C 1
ATOM 645 O O . SER A 1 82 ? -13.607 -2.512 0.409 1.00 94.75 82 SER A O 1
ATOM 647 N N . GLU A 1 83 ? -12.388 -1.026 1.576 1.00 94.38 83 GLU A N 1
ATOM 648 C CA . GLU A 1 83 ? -13.350 0.080 1.574 1.00 94.38 83 GLU A CA 1
ATOM 649 C C . GLU A 1 83 ? -13.044 1.108 0.473 1.00 94.38 83 GLU A C 1
ATOM 651 O O . GLU A 1 83 ? -13.876 1.969 0.175 1.00 94.38 83 GLU A O 1
ATOM 656 N N . TYR A 1 84 ? -11.863 1.020 -0.150 1.00 93.31 84 TYR A N 1
ATOM 657 C CA . TYR A 1 84 ? -11.465 1.921 -1.223 1.00 93.31 84 TYR A CA 1
ATOM 658 C C . TYR A 1 84 ? -12.288 1.656 -2.484 1.00 93.31 84 TYR A C 1
ATOM 660 O O . TYR A 1 84 ? -12.273 0.560 -3.046 1.00 93.31 84 TYR A O 1
ATOM 668 N N . LYS A 1 85 ? -12.960 2.700 -2.967 1.00 89.31 85 LYS A N 1
ATOM 669 C CA . LYS A 1 85 ? -13.603 2.708 -4.279 1.00 89.31 85 LYS A CA 1
ATOM 670 C C . LYS A 1 85 ? -12.744 3.533 -5.215 1.00 89.31 85 LYS A C 1
ATOM 672 O O . LYS A 1 85 ? -12.504 4.711 -4.958 1.00 89.31 85 LYS A O 1
ATOM 677 N N . GLU A 1 86 ? -12.271 2.895 -6.277 1.00 83.50 86 GLU A N 1
ATOM 678 C CA . GLU A 1 86 ? -11.530 3.596 -7.313 1.00 83.50 86 GLU A CA 1
ATOM 679 C C . GLU A 1 86 ? -12.486 4.617 -7.946 1.00 83.50 86 GLU A C 1
ATOM 681 O O . GLU A 1 86 ? -13.592 4.231 -8.342 1.00 83.50 86 GLU A O 1
ATOM 686 N N . PRO A 1 87 ? -12.136 5.915 -7.967 1.00 75.44 87 PRO A N 1
ATOM 687 C CA . PRO A 1 87 ? -12.968 6.892 -8.645 1.00 75.44 87 PRO A CA 1
ATOM 688 C C . PRO A 1 87 ? -13.075 6.459 -10.107 1.00 75.44 87 PRO A C 1
ATOM 690 O O . PRO A 1 87 ? -12.071 6.066 -10.710 1.00 75.44 87 PRO A O 1
ATOM 693 N N . GLU A 1 88 ? -14.288 6.479 -10.666 1.00 68.88 88 GLU A N 1
ATOM 694 C CA . GLU A 1 88 ? -14.468 6.233 -12.094 1.00 68.88 88 GLU A CA 1
ATOM 695 C C . GLU A 1 88 ? -13.519 7.169 -12.831 1.00 68.88 88 GLU A C 1
ATOM 697 O O . GLU A 1 88 ? -13.585 8.392 -12.680 1.00 68.88 88 GLU A O 1
ATOM 702 N N . LYS A 1 89 ? -12.563 6.588 -13.563 1.00 59.03 89 LYS A N 1
ATOM 703 C CA . LYS A 1 89 ? -11.646 7.371 -14.377 1.00 59.03 89 LYS A CA 1
ATOM 704 C C . LYS A 1 89 ? -12.513 8.163 -15.342 1.00 59.03 89 LYS A C 1
ATOM 706 O O . LYS A 1 89 ? -13.029 7.592 -16.296 1.00 59.03 89 LYS A O 1
ATOM 711 N N . ALA A 1 90 ? -12.634 9.468 -15.119 1.00 51.78 90 ALA A N 1
ATOM 712 C CA . ALA A 1 90 ? -12.957 10.373 -16.202 1.00 51.78 90 ALA A CA 1
ATOM 713 C C . ALA A 1 90 ? -11.903 10.099 -17.277 1.00 51.78 90 ALA A C 1
ATOM 715 O O . ALA A 1 90 ? -10.702 10.259 -17.026 1.00 51.78 90 ALA A O 1
ATOM 716 N N . GLU A 1 91 ? -12.345 9.552 -18.408 1.00 44.16 91 GLU A N 1
ATOM 717 C CA . GLU A 1 91 ? -11.512 9.253 -19.562 1.00 44.16 91 GLU A CA 1
ATOM 718 C C . GLU A 1 91 ? -10.636 10.479 -19.826 1.00 44.16 91 GLU A C 1
ATOM 720 O O . GLU A 1 91 ? -11.125 11.563 -20.147 1.00 44.16 91 GLU A O 1
ATOM 725 N N . LYS A 1 92 ? -9.327 10.356 -19.578 1.00 47.16 92 LYS A N 1
ATOM 726 C CA . LYS A 1 92 ? -8.402 11.441 -19.892 1.00 47.16 92 LYS A CA 1
ATOM 727 C C . LYS A 1 92 ? -8.492 11.648 -21.403 1.00 47.16 92 LYS A C 1
ATOM 729 O O . LYS A 1 92 ? -8.276 10.669 -22.118 1.00 47.16 92 LYS A O 1
ATOM 734 N N . PRO A 1 93 ? -8.777 12.866 -21.897 1.00 42.59 93 PRO A N 1
ATOM 735 C CA . PRO A 1 93 ? -8.781 13.110 -23.328 1.00 42.59 93 PRO A CA 1
ATOM 736 C C . PRO A 1 93 ? -7.390 12.765 -23.856 1.00 42.59 93 PRO A C 1
ATOM 738 O O . PRO A 1 93 ? -6.384 13.261 -23.338 1.00 42.59 93 PRO A O 1
ATOM 741 N N . GLU A 1 94 ? -7.337 11.872 -24.846 1.00 42.66 94 GLU A N 1
ATOM 742 C CA . GLU A 1 94 ? -6.137 11.621 -25.633 1.00 42.66 94 GLU A CA 1
ATOM 743 C C . GLU A 1 94 ? -5.582 12.977 -26.076 1.00 42.66 94 GLU A C 1
ATOM 745 O O . GLU A 1 94 ? -6.204 13.706 -26.853 1.00 42.66 94 GLU A O 1
ATOM 750 N N . LYS A 1 95 ? -4.408 13.352 -25.557 1.00 43.16 95 LYS A N 1
ATOM 751 C CA . LYS A 1 95 ? -3.620 14.413 -26.173 1.00 43.16 95 LYS A CA 1
ATOM 752 C C . LYS A 1 95 ? -3.268 13.909 -27.568 1.00 43.16 95 LYS A C 1
ATOM 754 O O . LYS A 1 95 ? -2.370 13.087 -27.707 1.00 43.16 95 LYS A O 1
ATOM 759 N N . LYS A 1 96 ? -3.994 14.396 -28.579 1.00 43.97 96 LYS A N 1
ATOM 760 C CA . LYS A 1 96 ? -3.570 14.331 -29.975 1.00 43.97 96 LYS A CA 1
ATOM 761 C C . LYS A 1 96 ? -2.204 14.996 -30.064 1.00 43.97 96 LYS A C 1
ATOM 763 O O . LYS A 1 96 ? -2.072 16.211 -29.946 1.00 43.97 96 LYS A O 1
ATOM 768 N N . GLU A 1 97 ? -1.195 14.157 -30.195 1.00 51.34 97 GLU A N 1
ATOM 769 C CA . GLU A 1 97 ? 0.147 14.528 -30.589 1.00 51.34 97 GLU A CA 1
ATOM 770 C C . GLU A 1 97 ? 0.080 14.910 -32.071 1.00 51.34 97 GLU A C 1
ATOM 772 O O . GLU A 1 97 ? -0.269 14.091 -32.920 1.00 51.34 97 GLU A O 1
ATOM 777 N N . GLY A 1 98 ? 0.312 16.185 -32.368 1.00 59.09 98 GLY A N 1
ATOM 778 C CA . GLY A 1 98 ? 0.299 16.686 -33.734 1.00 59.09 98 GLY A CA 1
ATOM 779 C C . GLY A 1 98 ? 0.099 18.189 -33.789 1.00 59.09 98 GLY A C 1
ATOM 780 O O . GLY A 1 98 ? -1.026 18.632 -33.969 1.00 59.09 98 GLY A O 1
ATOM 781 N N . ASP A 1 99 ? 1.183 18.945 -33.626 1.00 51.03 99 ASP A N 1
ATOM 782 C CA . ASP A 1 99 ? 1.539 20.001 -34.580 1.00 51.03 99 ASP A CA 1
ATOM 783 C C . ASP A 1 99 ? 2.983 20.447 -34.307 1.00 51.03 99 ASP A C 1
ATOM 785 O O . ASP A 1 99 ? 3.327 20.885 -33.207 1.00 51.03 99 ASP A O 1
ATOM 789 N N . LYS A 1 100 ? 3.852 20.240 -35.294 1.00 45.41 100 LYS A N 1
ATOM 790 C CA . LYS A 1 100 ? 5.245 20.686 -35.297 1.00 45.41 100 LYS A CA 1
ATOM 791 C C . LYS A 1 100 ? 5.319 21.871 -36.269 1.00 45.41 100 LYS A C 1
ATOM 793 O O . LYS A 1 100 ? 4.852 21.683 -37.391 1.00 45.41 100 LYS A O 1
ATOM 798 N N . PRO A 1 101 ? 5.901 23.024 -35.892 1.00 63.47 101 PRO A N 1
ATOM 799 C CA . PRO A 1 101 ? 6.185 24.094 -36.845 1.00 63.47 101 PRO A CA 1
ATOM 800 C C . PRO A 1 101 ? 7.327 23.726 -37.805 1.00 63.47 101 PRO A C 1
ATOM 802 O O . PRO A 1 101 ? 8.245 22.967 -37.400 1.00 63.47 101 PRO A O 1
#

Radius of gyration: 25.02 Å; chains: 1; bounding box: 49×74×51 Å

Secondary structure (DSSP, 8-state):
--HHHHHHHHHHHHHHHHHGGG--------HHHHHHGGGT--SGGGTBSSTT-SS-B-HHHHHHHHHHHHHT-SS--GGGGGT--PPP-------------

pLDDT: mean 76.6, std 17.8, range [42.59, 96.44]